Protein AF-A0A2E0S0I4-F1 (afdb_monomer_lite)

Radius of gyration: 16.22 Å; chains: 1; bounding box: 37×39×51 Å

Sequence (120 aa):
MDELTIDSIIHNSGPISKLNKNYRGCALVSSVQEQNAERELLFDLGWSWIDFKKYISTVKSSKENDSHLVNAFYLEPKMNSKHNFQFKIQYEKSIPTMNCMKEGNKGLNKKYRVIKNTQL

Secondary structure (DSSP, 8-state):
-----HHHHHTT-S-GGGGTTT----TTSSSHHHHHHHHHHHHHHGGGGGGSEEEEEEEEEETTTTEEEEEEEEEETTTTEEEEEEEEEEEEEEEEEE-SSSSSEEEEEEEEEEEEEP--

pLDDT: mean 87.58, std 9.06, range [45.84, 96.06]

Structure (mmCIF, N/CA/C/O backbone):
data_AF-A0A2E0S0I4-F1
#
_entry.id   AF-A0A2E0S0I4-F1
#
loop_
_atom_site.group_PDB
_atom_site.id
_atom_site.type_symbol
_atom_site.label_atom_id
_atom_site.label_alt_id
_atom_site.label_comp_id
_atom_site.label_asym_id
_atom_site.label_entity_id
_atom_site.label_seq_id
_atom_site.pdbx_PDB_ins_code
_atom_site.Cartn_x
_atom_site.Cartn_y
_atom_site.Cartn_z
_atom_site.occupancy
_atom_site.B_iso_or_equiv
_atom_site.auth_seq_id
_atom_site.auth_comp_id
_atom_site.auth_asym_id
_atom_site.auth_atom_id
_atom_site.pdbx_PDB_model_num
ATOM 1 N N . MET A 1 1 ? 8.719 -26.930 1.211 1.00 45.84 1 MET A N 1
ATOM 2 C CA . MET A 1 1 ? 7.962 -25.666 1.093 1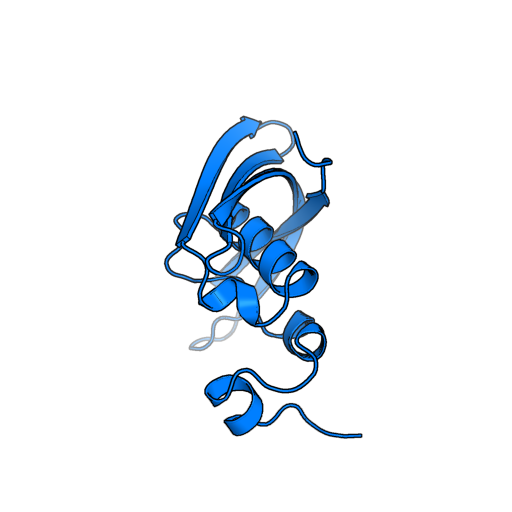.00 45.84 1 MET A CA 1
ATOM 3 C C . MET A 1 1 ? 9.000 -24.578 1.281 1.00 45.84 1 MET A C 1
ATOM 5 O O . MET A 1 1 ? 9.441 -24.399 2.403 1.00 45.84 1 MET A O 1
ATOM 9 N N . ASP A 1 2 ? 9.496 -23.985 0.193 1.00 55.28 2 ASP A N 1
ATOM 10 C CA . ASP A 1 2 ? 10.672 -23.106 0.266 1.00 55.28 2 ASP A CA 1
ATOM 11 C C . ASP A 1 2 ? 10.328 -21.821 1.016 1.00 55.28 2 ASP A C 1
ATOM 13 O O . ASP A 1 2 ? 9.468 -21.048 0.582 1.00 55.28 2 ASP A O 1
ATOM 17 N N . GLU A 1 3 ? 10.962 -21.607 2.162 1.00 65.69 3 GLU A N 1
ATOM 18 C CA . GLU A 1 3 ? 10.851 -20.367 2.922 1.00 65.69 3 GLU A CA 1
ATOM 19 C C . GLU A 1 3 ? 11.465 -19.209 2.131 1.00 65.69 3 GLU A C 1
ATOM 21 O O . GLU A 1 3 ? 12.430 -19.377 1.386 1.00 65.69 3 GLU A O 1
ATOM 26 N N . LEU A 1 4 ? 10.876 -18.018 2.255 1.00 70.62 4 LEU A N 1
ATOM 27 C CA . LEU A 1 4 ? 11.497 -16.813 1.719 1.00 70.62 4 LEU A CA 1
ATOM 28 C C . LEU A 1 4 ? 12.627 -16.439 2.681 1.00 70.62 4 LEU A C 1
ATOM 30 O O . LEU A 1 4 ? 12.370 -16.063 3.823 1.00 70.62 4 LEU A O 1
ATOM 34 N N . THR A 1 5 ? 13.867 -16.626 2.240 1.00 81.00 5 THR A N 1
ATOM 35 C CA . THR A 1 5 ? 15.057 -16.376 3.057 1.00 81.00 5 THR A CA 1
ATOM 36 C C . THR A 1 5 ? 15.391 -14.887 3.086 1.00 81.00 5 THR A C 1
ATOM 38 O O . THR A 1 5 ? 14.950 -14.121 2.228 1.00 81.00 5 THR A O 1
ATOM 41 N N . ILE A 1 6 ? 16.212 -14.465 4.050 1.00 83.38 6 ILE A N 1
ATOM 42 C CA . ILE A 1 6 ? 16.767 -13.102 4.065 1.00 83.38 6 ILE A CA 1
ATOM 43 C C . ILE A 1 6 ? 17.504 -12.820 2.747 1.00 83.38 6 ILE A C 1
ATOM 45 O O . ILE A 1 6 ? 17.279 -11.773 2.144 1.00 83.38 6 ILE A O 1
ATOM 49 N N . ASP A 1 7 ? 18.277 -13.787 2.248 1.00 85.75 7 ASP A N 1
ATOM 50 C CA . ASP A 1 7 ? 18.960 -13.695 0.952 1.00 85.75 7 ASP A CA 1
ATOM 51 C C . ASP A 1 7 ? 17.985 -13.433 -0.196 1.00 85.75 7 ASP A C 1
ATOM 53 O O . ASP A 1 7 ? 18.267 -12.623 -1.077 1.00 85.75 7 ASP A O 1
ATOM 57 N N . SER A 1 8 ? 16.801 -14.053 -0.165 1.00 85.00 8 SER A N 1
ATOM 58 C CA . SER A 1 8 ? 15.778 -13.823 -1.186 1.00 85.00 8 SER A CA 1
ATOM 59 C C . SER A 1 8 ? 15.319 -12.362 -1.207 1.00 85.00 8 SER A C 1
ATOM 61 O O . SER A 1 8 ? 15.102 -11.808 -2.281 1.00 85.00 8 SER A O 1
ATOM 63 N N . ILE A 1 9 ? 15.219 -11.719 -0.038 1.00 85.81 9 ILE A N 1
ATOM 64 C CA . ILE A 1 9 ? 14.861 -10.299 0.086 1.00 85.81 9 ILE A CA 1
ATOM 65 C C . ILE A 1 9 ? 16.017 -9.408 -0.374 1.00 85.81 9 ILE A C 1
ATOM 67 O O . ILE A 1 9 ? 15.791 -8.484 -1.147 1.00 85.81 9 ILE A O 1
ATOM 71 N N . ILE A 1 10 ? 17.247 -9.687 0.070 1.00 86.88 10 ILE A N 1
ATOM 72 C CA . ILE A 1 10 ? 18.439 -8.897 -0.289 1.00 86.88 10 ILE A CA 1
ATOM 73 C C . ILE A 1 10 ? 18.673 -8.921 -1.804 1.00 86.88 10 ILE A C 1
ATOM 75 O O . ILE A 1 10 ? 19.022 -7.903 -2.398 1.00 86.88 10 ILE A O 1
ATOM 79 N N . HIS A 1 11 ? 18.455 -10.076 -2.432 1.00 88.81 11 HIS A N 1
ATOM 80 C CA . HIS A 1 11 ? 18.663 -10.278 -3.862 1.00 88.81 11 HIS A CA 1
ATOM 81 C C . HIS A 1 11 ? 17.396 -10.111 -4.705 1.00 88.81 11 HIS A C 1
ATOM 83 O O . HIS A 1 11 ? 17.424 -10.449 -5.888 1.00 88.81 11 HIS A O 1
ATOM 89 N N . ASN A 1 12 ? 16.298 -9.597 -4.133 1.00 90.25 12 ASN A N 1
ATOM 90 C CA . ASN A 1 12 ? 15.045 -9.349 -4.852 1.00 90.25 12 ASN A CA 1
ATOM 91 C C . ASN A 1 12 ? 14.579 -10.569 -5.679 1.00 90.25 12 ASN A C 1
ATOM 93 O O . ASN A 1 12 ? 14.249 -10.464 -6.862 1.00 90.25 12 ASN A O 1
ATOM 97 N N . SER A 1 13 ? 14.614 -11.754 -5.068 1.00 88.44 13 SER A N 1
ATOM 98 C CA . SER A 1 13 ? 14.381 -13.037 -5.733 1.00 88.44 13 SER A CA 1
ATOM 99 C C . SER A 1 13 ? 13.256 -13.839 -5.076 1.00 88.44 13 SER A C 1
ATOM 101 O O . SER A 1 13 ? 12.857 -13.614 -3.931 1.00 88.44 13 SER A O 1
ATOM 103 N N . GLY A 1 14 ? 12.688 -14.771 -5.843 1.00 86.19 14 GLY A N 1
ATOM 104 C CA . GLY A 1 14 ? 11.531 -15.556 -5.421 1.00 86.19 14 GLY A CA 1
ATOM 105 C C . GLY A 1 14 ? 10.204 -14.777 -5.450 1.00 86.19 14 GLY A C 1
ATOM 106 O O . GLY A 1 14 ? 10.149 -13.611 -5.843 1.00 86.19 14 GLY A O 1
ATOM 107 N N . PRO A 1 15 ? 9.090 -15.428 -5.080 1.00 87.69 15 PRO A N 1
ATOM 108 C CA . PRO A 1 15 ? 7.757 -14.848 -5.211 1.00 87.69 15 PRO A CA 1
ATOM 109 C C . PRO A 1 15 ? 7.454 -13.836 -4.098 1.00 87.69 15 PRO A C 1
ATOM 111 O O . PRO A 1 15 ? 7.370 -14.193 -2.920 1.00 87.69 15 PRO A O 1
ATOM 114 N N . ILE A 1 16 ? 7.191 -12.586 -4.488 1.00 89.25 16 ILE A N 1
ATOM 115 C CA . ILE A 1 16 ? 6.921 -11.482 -3.556 1.00 89.25 16 ILE A CA 1
ATOM 116 C C . ILE A 1 16 ? 5.660 -11.690 -2.705 1.00 89.25 16 ILE A C 1
ATOM 118 O O . ILE A 1 16 ? 5.566 -11.192 -1.586 1.00 89.25 16 ILE A O 1
ATOM 122 N N . SER A 1 17 ? 4.704 -12.483 -3.200 1.00 87.19 17 SER A N 1
ATOM 123 C CA . SER A 1 17 ? 3.438 -12.799 -2.525 1.00 87.19 17 SER A CA 1
ATOM 124 C C . SER A 1 17 ? 3.628 -13.436 -1.146 1.00 87.19 17 SER A C 1
ATOM 126 O O . SER A 1 17 ? 2.775 -13.287 -0.268 1.00 87.19 17 SER A O 1
ATOM 128 N N . LYS A 1 18 ? 4.775 -14.083 -0.904 1.00 86.06 18 LYS A N 1
ATOM 129 C CA . LYS A 1 18 ? 5.132 -14.634 0.409 1.00 86.06 18 LYS A CA 1
ATOM 130 C C . LYS A 1 18 ? 5.348 -13.546 1.475 1.00 86.06 18 LYS A C 1
ATOM 132 O O . LYS A 1 18 ? 5.203 -13.835 2.660 1.00 86.06 18 LYS A O 1
ATOM 137 N N . LEU A 1 19 ? 5.621 -12.296 1.088 1.00 86.94 19 LEU A N 1
ATOM 138 C CA . LEU A 1 19 ? 5.765 -11.170 2.019 1.00 86.94 19 LEU A CA 1
ATOM 139 C C . LEU A 1 19 ? 4.426 -10.559 2.463 1.00 86.94 19 LEU A C 1
ATOM 141 O O . LEU A 1 19 ? 4.421 -9.779 3.412 1.00 86.94 19 LEU A O 1
ATOM 145 N N . ASN A 1 20 ? 3.290 -10.920 1.851 1.00 83.38 20 ASN A N 1
ATOM 146 C CA . ASN A 1 20 ? 1.981 -10.290 2.101 1.00 83.38 20 ASN A CA 1
ATOM 147 C C . ASN A 1 20 ? 1.576 -1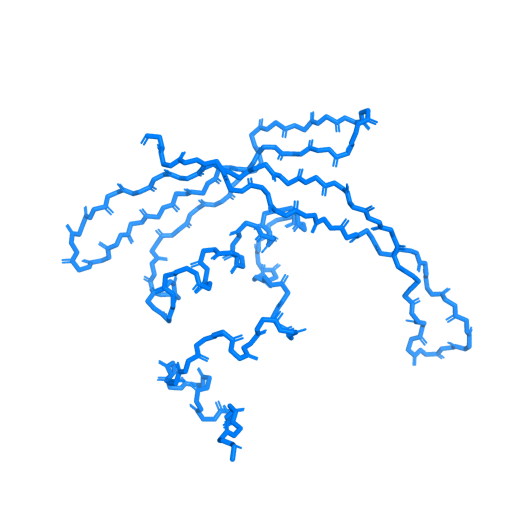0.256 3.588 1.00 83.38 20 ASN A C 1
ATOM 149 O O . ASN A 1 20 ? 1.018 -9.277 4.083 1.00 83.38 20 ASN A O 1
ATOM 153 N N . LYS A 1 21 ? 1.938 -11.290 4.355 1.00 80.56 21 LYS A N 1
ATOM 154 C CA . LYS A 1 21 ? 1.627 -11.342 5.792 1.00 80.56 21 LYS A CA 1
ATOM 155 C C . LYS A 1 21 ? 2.468 -10.379 6.643 1.00 80.56 21 LYS A C 1
ATOM 157 O O . LYS A 1 21 ? 1.997 -9.938 7.694 1.00 80.56 21 LYS A O 1
ATOM 162 N N . ASN A 1 22 ? 3.680 -10.047 6.196 1.00 83.25 22 ASN A N 1
ATOM 163 C CA . ASN A 1 22 ? 4.700 -9.379 7.008 1.00 83.25 22 ASN A CA 1
ATOM 164 C C . ASN A 1 22 ? 4.990 -7.945 6.555 1.00 83.25 22 ASN A C 1
ATOM 166 O O . ASN A 1 22 ? 5.249 -7.082 7.391 1.00 83.25 22 ASN A O 1
ATOM 170 N N . TYR A 1 23 ? 4.908 -7.666 5.255 1.00 86.56 23 TYR A N 1
ATOM 171 C CA . TYR A 1 23 ? 5.178 -6.341 4.721 1.00 86.56 23 TYR A CA 1
ATOM 172 C C . TYR A 1 23 ? 4.015 -5.381 5.006 1.00 86.56 23 TYR A C 1
ATOM 174 O O . TYR A 1 23 ? 2.841 -5.680 4.766 1.00 86.56 23 TYR A O 1
ATOM 182 N N . ARG A 1 24 ? 4.346 -4.213 5.562 1.00 84.94 24 ARG A N 1
ATOM 183 C CA . ARG A 1 24 ? 3.377 -3.201 6.015 1.00 84.94 24 ARG A CA 1
ATOM 184 C C . ARG A 1 24 ? 3.352 -1.944 5.144 1.00 84.94 24 ARG A C 1
ATOM 186 O O . ARG A 1 24 ? 2.625 -1.019 5.481 1.00 84.94 24 ARG A O 1
ATOM 193 N N . GLY A 1 25 ? 4.091 -1.945 4.038 1.00 86.12 25 GLY A N 1
ATOM 194 C CA . GLY A 1 25 ? 4.346 -0.757 3.233 1.00 86.12 25 GLY A CA 1
ATOM 195 C C . GLY A 1 25 ? 5.628 -0.044 3.656 1.00 86.12 25 GLY A C 1
ATOM 196 O O . GLY A 1 25 ? 6.159 -0.257 4.752 1.00 86.12 25 GLY A O 1
ATOM 197 N N . CYS A 1 26 ? 6.148 0.790 2.764 1.00 84.62 26 CYS A N 1
ATOM 198 C CA . CYS A 1 26 ? 7.370 1.546 3.006 1.00 84.62 26 CYS A CA 1
ATOM 199 C C . CYS A 1 26 ? 7.165 2.650 4.059 1.00 84.62 26 CYS A C 1
ATOM 201 O O . CYS A 1 26 ? 6.378 3.576 3.867 1.00 84.62 26 CYS A O 1
ATOM 203 N N . ALA A 1 27 ? 7.928 2.601 5.155 1.00 80.56 27 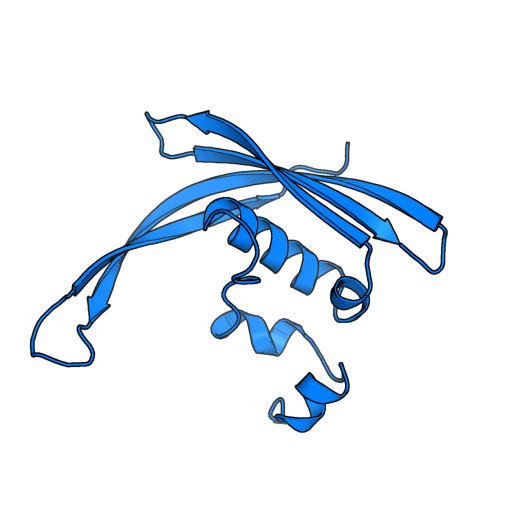ALA A N 1
ATOM 204 C CA . ALA A 1 27 ? 7.819 3.559 6.261 1.00 80.56 27 ALA A CA 1
ATOM 205 C C . ALA A 1 27 ? 8.140 5.017 5.871 1.00 80.56 27 ALA A C 1
ATOM 207 O O . ALA A 1 27 ? 7.762 5.934 6.592 1.00 80.56 27 ALA A O 1
ATOM 208 N N . LEU A 1 28 ? 8.821 5.233 4.740 1.00 82.31 28 LEU A N 1
ATOM 209 C CA . LEU A 1 28 ? 9.128 6.568 4.214 1.00 82.31 28 LEU A CA 1
ATOM 210 C C . LEU A 1 28 ? 7.920 7.246 3.550 1.00 82.31 28 LEU A C 1
ATOM 212 O O . LEU A 1 28 ? 7.975 8.433 3.240 1.00 82.31 28 LEU A O 1
ATOM 216 N N . VAL A 1 29 ? 6.836 6.506 3.318 1.00 87.38 29 VAL A N 1
ATOM 217 C CA . VAL A 1 29 ? 5.590 7.051 2.782 1.00 87.38 29 VAL A CA 1
ATOM 218 C C . VAL A 1 29 ? 4.801 7.721 3.910 1.00 87.38 29 VAL A C 1
ATOM 220 O O . VAL A 1 29 ? 4.720 7.197 5.023 1.00 87.38 29 VAL A O 1
ATOM 223 N N . SER A 1 30 ? 4.224 8.889 3.619 1.00 86.25 30 SER A N 1
ATOM 224 C CA . SER A 1 30 ? 3.772 9.864 4.617 1.00 86.25 30 SER A CA 1
ATOM 225 C C . SER A 1 30 ? 2.569 9.432 5.458 1.00 86.25 30 SER A C 1
ATOM 227 O O . SER A 1 30 ? 2.356 9.987 6.536 1.00 86.25 30 SER A O 1
ATOM 229 N N . SER A 1 31 ? 1.777 8.455 5.009 1.00 92.06 31 SER A N 1
ATOM 230 C CA . SER A 1 31 ? 0.594 7.988 5.740 1.00 92.06 31 SER A CA 1
ATOM 231 C C . SER A 1 31 ? 0.358 6.484 5.620 1.00 92.06 31 SER A C 1
ATOM 233 O O . SER A 1 31 ? 0.785 5.835 4.666 1.00 92.06 31 SER A O 1
ATOM 235 N N . VAL A 1 32 ? -0.397 5.922 6.571 1.00 91.69 32 VAL A N 1
ATOM 236 C CA . VAL A 1 32 ? -0.801 4.504 6.552 1.00 91.69 32 VAL A CA 1
ATOM 237 C C . VAL A 1 32 ? -1.613 4.184 5.294 1.00 91.69 32 VAL A C 1
ATOM 239 O O . VAL A 1 32 ? -1.492 3.099 4.733 1.00 91.69 32 VAL A O 1
ATOM 242 N N . GLN A 1 33 ? -2.437 5.111 4.820 1.00 94.00 33 GLN A N 1
ATOM 243 C CA . GLN A 1 33 ? -3.256 4.938 3.625 1.00 94.00 33 GLN A CA 1
ATOM 244 C C . GLN A 1 33 ? -2.391 4.798 2.372 1.00 94.00 33 GLN A C 1
ATOM 246 O O . GLN A 1 33 ? -2.591 3.883 1.576 1.00 94.00 33 GLN A O 1
ATOM 251 N N . GLU A 1 34 ? -1.393 5.665 2.232 1.00 95.38 34 GLU A N 1
ATOM 252 C CA . GLU A 1 34 ? -0.443 5.616 1.125 1.00 95.38 34 GLU A CA 1
ATOM 253 C C . GLU A 1 34 ? 0.475 4.389 1.218 1.00 95.38 34 GLU A C 1
ATOM 255 O O . GLU A 1 34 ? 0.742 3.765 0.197 1.00 95.38 34 GLU A O 1
ATOM 260 N N . GLN A 1 35 ? 0.873 3.966 2.426 1.00 95.00 35 GLN A N 1
ATOM 261 C CA . GLN A 1 35 ? 1.588 2.700 2.651 1.00 95.00 35 GLN A CA 1
ATOM 262 C C . GLN A 1 35 ? 0.777 1.481 2.188 1.00 95.00 35 GLN A C 1
ATOM 264 O O . GLN A 1 35 ? 1.337 0.539 1.635 1.00 95.00 35 GLN A O 1
ATOM 269 N N . ASN A 1 36 ? -0.547 1.490 2.383 1.00 94.06 36 ASN A N 1
ATOM 270 C CA . ASN A 1 36 ? -1.410 0.418 1.881 1.00 94.06 36 ASN A CA 1
ATOM 271 C C . ASN A 1 36 ? -1.467 0.412 0.346 1.00 94.06 36 ASN A C 1
ATOM 273 O O . ASN A 1 36 ? -1.374 -0.659 -0.241 1.00 94.06 36 ASN A O 1
ATOM 277 N N . ALA A 1 37 ? -1.572 1.577 -0.303 1.00 94.38 37 ALA A N 1
ATOM 278 C CA . ALA A 1 37 ? -1.524 1.665 -1.767 1.00 94.38 37 ALA A CA 1
ATOM 279 C C . ALA A 1 37 ? -0.167 1.201 -2.333 1.00 94.38 37 ALA A C 1
ATOM 281 O O . ALA A 1 37 ? -0.117 0.436 -3.293 1.00 94.38 37 ALA A O 1
ATOM 282 N N . GLU A 1 38 ? 0.930 1.625 -1.703 1.00 94.62 38 GLU A N 1
ATOM 283 C CA . GLU A 1 38 ? 2.299 1.225 -2.044 1.00 94.62 38 GLU A CA 1
ATOM 284 C C . GLU A 1 38 ? 2.488 -0.290 -1.966 1.00 94.62 38 GLU A C 1
ATOM 286 O O . GLU A 1 38 ? 3.033 -0.900 -2.885 1.00 94.62 38 GLU A O 1
ATOM 291 N N . ARG A 1 39 ? 1.972 -0.904 -0.899 1.00 93.69 39 ARG A N 1
ATOM 292 C CA . ARG A 1 39 ? 2.020 -2.349 -0.706 1.00 93.69 39 ARG A CA 1
ATOM 293 C C . ARG A 1 39 ? 1.296 -3.116 -1.811 1.00 93.69 39 ARG A C 1
ATOM 295 O O . ARG A 1 39 ? 1.818 -4.131 -2.262 1.00 93.69 39 ARG A O 1
ATOM 302 N N . GLU A 1 40 ? 0.108 -2.676 -2.225 1.00 93.00 40 GLU A N 1
ATOM 303 C CA . GLU A 1 40 ? -0.602 -3.355 -3.319 1.00 93.00 40 GLU A CA 1
ATOM 304 C C . GLU A 1 40 ? 0.204 -3.277 -4.622 1.00 93.00 40 GLU A C 1
ATOM 306 O O . GLU A 1 40 ? 0.355 -4.286 -5.304 1.00 93.00 40 GLU A O 1
ATOM 311 N N . LEU A 1 41 ? 0.818 -2.125 -4.922 1.00 93.00 41 LEU A N 1
ATOM 312 C CA . LEU A 1 41 ? 1.687 -1.985 -6.096 1.00 93.00 41 LEU A CA 1
ATOM 313 C C . LEU A 1 41 ? 2.932 -2.872 -6.026 1.00 93.00 41 LEU A C 1
ATOM 315 O O . LEU A 1 41 ? 3.301 -3.456 -7.040 1.00 93.00 41 LEU A O 1
ATOM 319 N N . LEU A 1 42 ? 3.550 -3.026 -4.850 1.00 93.25 42 LEU A N 1
ATOM 320 C CA . LEU A 1 42 ? 4.655 -3.970 -4.662 1.00 93.25 42 LEU A CA 1
ATOM 321 C C . LEU A 1 42 ? 4.229 -5.401 -5.027 1.00 93.25 42 LEU A C 1
ATOM 323 O O . LEU A 1 42 ? 4.978 -6.114 -5.691 1.00 93.25 42 LEU A O 1
ATOM 327 N N . PHE A 1 43 ? 3.043 -5.841 -4.601 1.00 92.25 43 PHE A N 1
ATOM 328 C CA . PHE A 1 43 ? 2.582 -7.204 -4.878 1.00 92.25 43 PHE A CA 1
ATOM 329 C C . PHE A 1 43 ? 2.086 -7.409 -6.307 1.00 92.25 43 PHE A C 1
ATOM 331 O O . PHE A 1 43 ? 2.271 -8.501 -6.842 1.00 92.25 43 PHE A O 1
ATOM 338 N N . ASP A 1 44 ? 1.532 -6.373 -6.930 1.00 91.31 44 ASP A N 1
ATOM 339 C CA . ASP A 1 44 ? 1.104 -6.408 -8.328 1.00 91.31 44 ASP A CA 1
ATOM 340 C C . ASP A 1 44 ? 2.291 -6.383 -9.303 1.00 91.31 44 ASP A C 1
ATOM 342 O O . ASP A 1 44 ? 2.289 -7.093 -10.306 1.00 91.31 44 ASP A O 1
ATOM 346 N N . LEU A 1 45 ? 3.305 -5.558 -9.022 1.00 91.25 45 LEU A N 1
ATOM 347 C CA . LEU A 1 45 ? 4.440 -5.313 -9.922 1.00 91.25 45 LEU A CA 1
ATOM 348 C C . LEU A 1 45 ? 5.685 -6.134 -9.567 1.00 91.25 45 LEU A C 1
ATOM 350 O O . LEU A 1 45 ? 6.644 -6.189 -10.339 1.00 91.25 45 LEU A O 1
ATOM 354 N N . GLY A 1 46 ? 5.690 -6.778 -8.402 1.00 92.38 46 GLY A N 1
ATOM 355 C CA . GLY A 1 46 ? 6.815 -7.573 -7.938 1.00 92.38 46 GLY A CA 1
ATOM 356 C C . GLY A 1 46 ? 8.041 -6.735 -7.582 1.00 92.38 46 GLY A C 1
ATOM 357 O O . GLY A 1 46 ? 7.974 -5.535 -7.315 1.00 92.38 46 GLY A O 1
ATOM 358 N N . TRP A 1 47 ? 9.198 -7.393 -7.590 1.00 91.62 47 TRP A N 1
ATOM 359 C CA . TRP A 1 47 ? 10.472 -6.799 -7.185 1.00 91.62 47 TRP A CA 1
ATOM 360 C C . TRP A 1 47 ? 10.883 -5.567 -8.000 1.00 91.62 47 TRP A C 1
ATOM 362 O O . TRP A 1 47 ? 11.542 -4.682 -7.462 1.00 91.62 47 TRP A O 1
ATOM 372 N N . SER A 1 48 ? 10.441 -5.454 -9.259 1.00 90.88 48 SER A N 1
ATOM 373 C CA . SER A 1 48 ? 10.727 -4.285 -10.103 1.00 90.88 48 SER A CA 1
ATOM 374 C C . SER A 1 48 ? 10.198 -2.978 -9.512 1.00 90.88 48 SER A C 1
ATOM 376 O O . SER A 1 48 ? 10.791 -1.928 -9.737 1.00 90.88 48 SER A O 1
ATOM 378 N N . TRP A 1 49 ? 9.146 -3.036 -8.689 1.00 91.50 49 TRP A N 1
ATOM 379 C CA . TRP A 1 49 ? 8.620 -1.871 -7.980 1.00 91.50 49 TRP A CA 1
ATOM 380 C C . TRP A 1 49 ? 9.674 -1.130 -7.147 1.00 91.50 49 TRP A C 1
ATOM 382 O O . TRP A 1 49 ? 9.571 0.087 -6.966 1.00 91.50 49 TRP A O 1
ATOM 392 N N . ILE A 1 50 ? 10.669 -1.838 -6.604 1.00 89.12 50 ILE A N 1
ATOM 393 C CA . ILE A 1 50 ? 11.707 -1.248 -5.748 1.00 89.12 50 ILE A CA 1
ATOM 394 C C . ILE A 1 50 ? 12.529 -0.215 -6.524 1.00 89.12 50 ILE A C 1
ATOM 396 O O . ILE A 1 50 ? 12.801 0.858 -5.986 1.00 89.12 50 ILE A O 1
ATOM 400 N N . ASP A 1 51 ? 12.819 -0.495 -7.793 1.00 88.81 51 ASP A N 1
ATOM 401 C CA . ASP A 1 51 ? 13.682 0.326 -8.647 1.00 88.81 51 ASP A CA 1
ATOM 402 C C . ASP A 1 51 ? 12.932 1.466 -9.356 1.00 88.81 51 ASP A C 1
ATOM 404 O O . ASP A 1 51 ? 13.535 2.321 -10.008 1.00 88.81 51 ASP A O 1
ATOM 408 N N . PHE A 1 52 ? 11.600 1.490 -9.272 1.00 91.88 52 PHE A N 1
ATOM 409 C CA . PHE A 1 52 ? 10.792 2.484 -9.971 1.00 91.88 52 PHE A CA 1
ATOM 410 C C . PHE A 1 52 ? 10.866 3.844 -9.278 1.00 91.88 52 PHE A C 1
ATOM 412 O O . PHE A 1 52 ? 10.722 3.962 -8.057 1.00 91.88 52 PHE A O 1
ATOM 419 N N . LYS A 1 53 ? 10.982 4.915 -10.075 1.00 91.62 53 LYS A N 1
ATOM 420 C CA . LYS A 1 53 ? 10.749 6.271 -9.569 1.00 91.62 53 LYS A CA 1
ATOM 421 C C . LYS A 1 53 ? 9.252 6.441 -9.356 1.00 91.62 53 LYS A C 1
ATOM 423 O O . LYS A 1 53 ? 8.483 6.390 -10.312 1.00 91.62 53 LYS A O 1
ATOM 428 N N . LYS A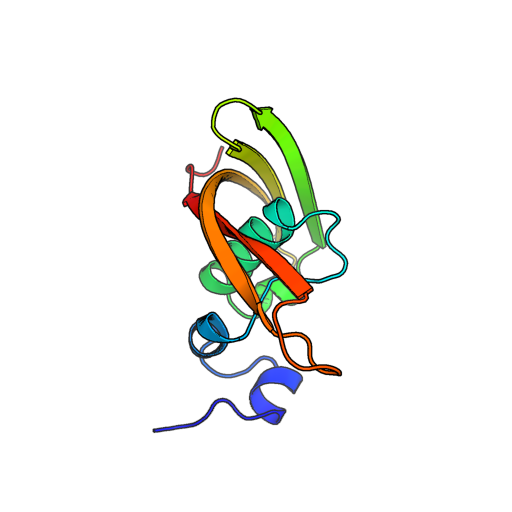 1 54 ? 8.853 6.654 -8.106 1.00 92.69 54 LYS A N 1
ATOM 429 C CA . LYS A 1 54 ? 7.456 6.604 -7.668 1.00 92.69 54 LYS A CA 1
ATOM 430 C C . LYS A 1 54 ? 7.089 7.773 -6.767 1.00 92.69 54 LYS A C 1
ATOM 432 O O . LYS A 1 54 ? 7.931 8.303 -6.045 1.00 92.69 54 LYS A O 1
ATOM 437 N N . TYR A 1 55 ? 5.825 8.164 -6.825 1.00 93.31 55 TYR A N 1
ATOM 438 C CA . TYR A 1 55 ? 5.219 9.178 -5.973 1.00 93.31 55 TYR A CA 1
ATOM 439 C C . TYR A 1 55 ? 3.808 8.734 -5.604 1.00 93.31 55 TYR A C 1
ATOM 441 O O . TYR A 1 55 ? 3.034 8.347 -6.476 1.00 93.31 55 TYR A O 1
ATOM 449 N N . ILE A 1 56 ? 3.479 8.775 -4.317 1.00 94.94 56 ILE A N 1
ATOM 450 C CA . ILE A 1 56 ? 2.175 8.362 -3.803 1.00 94.94 56 ILE A CA 1
ATOM 451 C C . ILE A 1 56 ? 1.660 9.485 -2.920 1.00 94.94 56 ILE A C 1
ATOM 453 O O . ILE A 1 56 ? 2.406 9.999 -2.088 1.00 94.94 56 ILE A O 1
ATOM 457 N N . SER A 1 57 ? 0.405 9.873 -3.114 1.00 95.69 57 SER A N 1
ATOM 458 C CA . SER A 1 57 ? -0.213 10.934 -2.333 1.00 95.69 57 SER A CA 1
ATOM 459 C C . SER A 1 57 ? -1.707 10.727 -2.142 1.00 95.69 57 SER A C 1
ATOM 461 O O . SER A 1 57 ? -2.432 10.250 -3.017 1.00 95.69 57 SER A O 1
ATOM 463 N N . THR A 1 58 ? -2.192 11.127 -0.977 1.00 96.0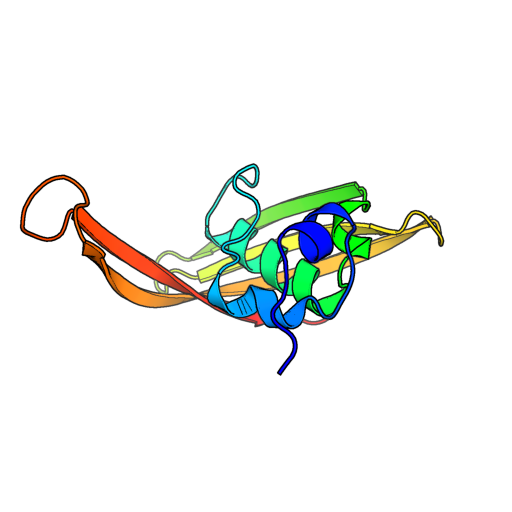6 58 THR A N 1
ATOM 464 C CA . THR A 1 58 ? -3.621 11.197 -0.688 1.00 96.06 58 THR A CA 1
ATOM 465 C C . THR A 1 58 ? -4.228 12.428 -1.359 1.00 96.06 58 THR A C 1
ATOM 467 O O . THR A 1 58 ? -3.878 13.559 -1.036 1.00 96.06 58 THR A O 1
ATOM 470 N N . VAL A 1 59 ? -5.176 12.219 -2.272 1.00 95.38 59 VAL A N 1
ATOM 471 C CA . VAL A 1 59 ? -5.851 13.285 -3.036 1.00 95.38 59 VAL A CA 1
ATOM 472 C C . VAL A 1 59 ? -7.117 13.764 -2.335 1.00 95.38 59 VAL A C 1
ATOM 474 O O . VAL A 1 59 ? -7.452 14.945 -2.367 1.00 95.38 59 VAL A O 1
ATOM 477 N N . LYS A 1 60 ? -7.853 12.846 -1.702 1.00 95.06 60 LYS A N 1
ATOM 478 C CA . LYS A 1 60 ? -9.107 13.162 -1.011 1.00 95.06 60 LYS A CA 1
ATOM 479 C C . LYS A 1 60 ? -9.269 12.290 0.221 1.00 95.06 60 LYS A C 1
ATOM 481 O O . LYS A 1 60 ? -8.917 11.118 0.195 1.00 95.06 60 LYS A O 1
ATOM 486 N N . SER A 1 61 ? -9.851 12.851 1.275 1.00 94.81 61 SER A N 1
ATOM 487 C CA . SER A 1 61 ? -10.218 12.120 2.490 1.00 94.81 61 SER A CA 1
ATOM 488 C C . SER A 1 61 ? -11.664 12.431 2.873 1.00 94.81 61 SER A C 1
ATOM 490 O O . SER A 1 61 ? -12.108 13.570 2.739 1.00 94.81 61 SER A O 1
ATOM 492 N N . SER A 1 62 ? -12.396 11.429 3.350 1.00 93.94 62 SER A N 1
ATOM 493 C CA . SER A 1 62 ? -13.740 11.551 3.916 1.00 93.94 62 SER A CA 1
ATOM 494 C C . SER A 1 62 ? -13.722 11.079 5.363 1.00 93.94 62 SER A C 1
ATOM 496 O O . SER A 1 62 ? -13.325 9.948 5.642 1.00 93.94 62 SER A O 1
ATOM 498 N N . LYS A 1 63 ? -14.165 11.950 6.275 1.00 91.06 63 LYS A N 1
ATOM 499 C CA . LYS A 1 63 ? -14.218 11.655 7.712 1.00 91.06 63 LYS A CA 1
ATOM 500 C C . LYS A 1 63 ? -15.383 10.741 8.087 1.00 91.06 63 LYS A C 1
ATOM 502 O O . LYS A 1 63 ? -15.230 9.956 9.011 1.00 91.06 63 LYS A O 1
ATOM 507 N N . GLU A 1 64 ? -16.508 10.826 7.376 1.00 89.19 64 GLU A N 1
ATOM 508 C CA . GLU A 1 64 ? -17.738 10.084 7.703 1.00 89.19 64 GLU A CA 1
ATOM 509 C C . GLU A 1 64 ? -17.517 8.569 7.694 1.00 89.19 64 GLU A C 1
ATOM 511 O O . GLU A 1 64 ? -17.947 7.874 8.605 1.00 89.19 64 GLU A O 1
ATOM 516 N N . ASN A 1 65 ? -16.783 8.077 6.693 1.00 88.12 65 ASN A N 1
ATOM 517 C CA . ASN A 1 65 ? -16.543 6.648 6.485 1.00 88.12 65 ASN A CA 1
ATOM 518 C C . ASN A 1 65 ? -15.055 6.275 6.552 1.00 88.12 65 ASN A C 1
ATOM 520 O O . ASN A 1 65 ? -14.684 5.200 6.078 1.00 88.12 65 ASN A O 1
ATOM 524 N N . ASP A 1 66 ? -14.216 7.186 7.063 1.00 92.88 66 ASP A N 1
ATOM 525 C CA . ASP A 1 66 ? -12.755 7.051 7.160 1.00 92.88 66 ASP A CA 1
ATOM 526 C C . ASP A 1 66 ? -12.153 6.425 5.886 1.00 92.88 66 ASP A C 1
ATOM 528 O O . ASP A 1 66 ? -11.596 5.321 5.866 1.00 92.88 66 ASP A O 1
ATOM 532 N N . SER A 1 67 ? -12.407 7.107 4.764 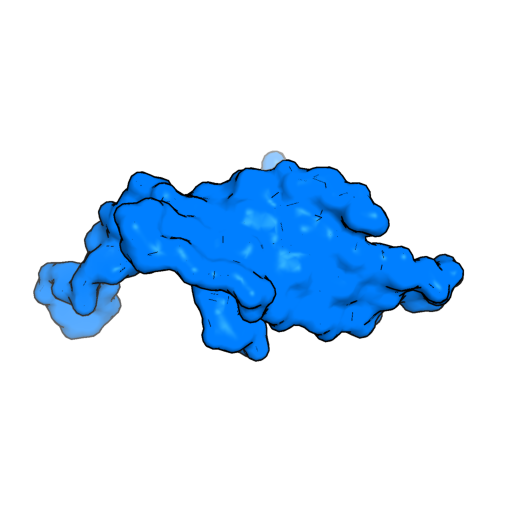1.00 94.56 67 SER A N 1
ATOM 533 C CA . SER A 1 67 ? -12.049 6.649 3.424 1.00 94.56 67 SER A CA 1
ATOM 534 C C . SER A 1 67 ? -11.218 7.689 2.696 1.00 94.56 67 SER A C 1
ATOM 536 O O . SER A 1 67 ? -11.464 8.890 2.797 1.00 94.56 67 SER A O 1
ATOM 538 N N . HIS A 1 68 ? -10.242 7.215 1.934 1.00 96.00 68 HIS A N 1
ATOM 539 C CA . HIS A 1 68 ? -9.230 8.032 1.298 1.00 96.00 68 HIS A CA 1
ATOM 540 C C . HIS A 1 68 ? -9.058 7.611 -0.152 1.00 96.00 68 HIS A C 1
ATOM 542 O O . HIS A 1 68 ? -9.053 6.424 -0.474 1.00 96.00 68 HIS A O 1
ATOM 548 N N . LEU A 1 69 ? -8.909 8.600 -1.019 1.00 95.62 69 LEU A N 1
ATOM 549 C CA . LEU A 1 69 ? -8.531 8.413 -2.404 1.00 95.62 69 LEU A CA 1
ATOM 550 C C . LEU A 1 69 ? -7.042 8.709 -2.515 1.00 95.62 69 LEU A C 1
ATOM 552 O O . LEU A 1 69 ? -6.623 9.845 -2.294 1.00 95.62 69 LEU A O 1
ATOM 556 N N . VAL A 1 70 ? -6.259 7.686 -2.821 1.00 96.06 70 VAL A N 1
ATOM 557 C CA . VAL A 1 70 ? -4.806 7.760 -2.939 1.00 96.06 70 VAL A CA 1
ATOM 558 C C . VAL A 1 70 ? -4.436 7.621 -4.405 1.00 96.06 70 VAL A C 1
ATOM 560 O O . VAL A 1 70 ? -4.902 6.708 -5.079 1.00 96.06 70 VAL A O 1
ATOM 563 N N . ASN A 1 71 ? -3.604 8.527 -4.896 1.00 95.38 71 ASN A N 1
ATOM 564 C CA . ASN A 1 71 ? -3.037 8.465 -6.229 1.00 95.38 71 ASN A CA 1
ATOM 565 C C . ASN A 1 71 ? -1.599 7.960 -6.141 1.00 95.38 71 ASN A C 1
ATOM 567 O O . ASN A 1 71 ? -0.832 8.411 -5.292 1.00 95.38 71 ASN A O 1
ATOM 571 N N . ALA A 1 72 ? -1.232 7.044 -7.024 1.00 94.62 72 ALA A N 1
ATOM 572 C CA . ALA A 1 72 ? 0.107 6.503 -7.120 1.00 94.62 72 ALA A CA 1
ATOM 573 C C . ALA A 1 72 ? 0.596 6.616 -8.559 1.00 94.62 72 ALA A C 1
ATOM 575 O O . ALA A 1 72 ? -0.007 6.087 -9.490 1.00 94.62 72 ALA A O 1
ATOM 576 N N . PHE A 1 73 ? 1.717 7.298 -8.715 1.00 94.31 73 PHE A N 1
ATOM 577 C CA . PHE A 1 73 ? 2.408 7.479 -9.973 1.00 94.31 73 PHE A CA 1
ATOM 578 C C . PHE A 1 73 ? 3.737 6.734 -9.931 1.00 94.31 73 PHE A C 1
ATOM 580 O O . PHE A 1 73 ? 4.454 6.800 -8.929 1.00 94.31 73 PHE A O 1
ATOM 587 N N . TYR A 1 74 ? 4.101 6.083 -11.031 1.00 93.38 74 TYR A N 1
ATOM 588 C CA . TYR A 1 74 ? 5.447 5.554 -11.198 1.00 93.38 74 TYR A CA 1
ATOM 589 C C . TYR A 1 74 ? 5.930 5.621 -12.646 1.00 93.38 74 TYR A C 1
ATOM 591 O O . TYR A 1 74 ? 5.147 5.645 -13.599 1.00 93.38 74 TYR A O 1
ATOM 599 N N . LEU A 1 75 ? 7.254 5.662 -12.780 1.00 93.25 75 LEU A N 1
ATOM 600 C CA . LEU A 1 75 ? 7.987 5.562 -14.033 1.00 93.25 75 LEU A CA 1
ATOM 601 C C . LEU A 1 75 ? 8.679 4.211 -14.093 1.00 93.25 75 LEU A C 1
ATOM 603 O O . LEU A 1 75 ? 9.514 3.914 -13.236 1.00 93.25 75 LEU A O 1
ATOM 607 N N . GLU A 1 76 ? 8.356 3.428 -15.114 1.00 91.06 76 GLU A N 1
ATOM 608 C CA . GLU A 1 76 ? 9.029 2.162 -15.365 1.00 91.06 76 GLU A CA 1
ATOM 609 C C . GLU A 1 76 ? 10.347 2.412 -16.121 1.00 91.06 76 GLU A C 1
ATOM 611 O O . GLU A 1 76 ? 10.315 2.871 -17.266 1.00 91.06 76 GLU A O 1
ATOM 616 N N . PRO A 1 77 ? 11.521 2.108 -15.536 1.00 83.00 77 PRO A N 1
ATOM 617 C CA . PRO A 1 77 ? 12.811 2.478 -16.120 1.00 83.00 77 PRO A CA 1
ATOM 618 C C . PRO A 1 77 ? 13.088 1.829 -17.477 1.00 83.00 77 PRO A C 1
ATOM 620 O O . PRO A 1 77 ? 13.705 2.445 -18.339 1.00 83.00 77 PRO A O 1
ATOM 623 N N . LYS A 1 78 ? 12.628 0.586 -17.675 1.00 82.81 78 LYS A N 1
ATOM 624 C CA . LYS A 1 78 ? 12.919 -0.194 -18.888 1.00 82.81 78 LYS A CA 1
ATOM 625 C C . LYS A 1 78 ? 12.146 0.301 -20.108 1.00 82.81 78 LYS A C 1
ATOM 627 O O . LYS A 1 78 ? 12.667 0.243 -21.215 1.00 82.81 78 LYS A O 1
ATOM 632 N N . MET A 1 79 ? 10.918 0.775 -19.903 1.00 80.38 79 MET A N 1
ATOM 633 C CA . MET A 1 79 ? 10.026 1.215 -20.981 1.00 80.38 79 MET A CA 1
ATOM 634 C C . MET A 1 79 ? 9.867 2.738 -21.048 1.00 80.38 79 MET A C 1
ATOM 636 O O . MET A 1 79 ? 9.256 3.249 -21.983 1.00 80.38 79 MET A O 1
ATOM 640 N N . ASN A 1 80 ? 10.393 3.468 -20.057 1.00 81.38 80 ASN A N 1
ATOM 641 C CA . ASN A 1 80 ? 10.156 4.899 -19.852 1.00 81.38 80 ASN A CA 1
ATOM 642 C C . ASN A 1 80 ? 8.656 5.265 -19.858 1.00 81.38 80 ASN A C 1
ATOM 644 O O . ASN A 1 80 ? 8.262 6.384 -20.198 1.00 81.38 80 ASN A O 1
ATOM 648 N N . SER A 1 81 ? 7.804 4.303 -19.498 1.00 86.69 81 SER A N 1
ATOM 649 C CA . SER A 1 81 ? 6.361 4.467 -19.455 1.00 86.69 81 SER A CA 1
ATOM 650 C C . SER A 1 81 ? 5.940 5.099 -18.134 1.00 86.69 81 SER A C 1
ATOM 652 O O . SER A 1 81 ? 6.505 4.852 -17.064 1.00 86.69 81 SER A O 1
ATOM 654 N N . LYS A 1 82 ? 4.931 5.962 -18.235 1.00 91.69 82 LYS A N 1
ATOM 655 C CA . LYS A 1 82 ? 4.294 6.648 -17.114 1.00 91.69 82 LYS A CA 1
ATOM 656 C C . LYS A 1 82 ? 3.017 5.918 -16.766 1.00 91.69 82 LYS A C 1
ATOM 658 O O . LYS A 1 82 ? 2.170 5.727 -17.634 1.00 91.69 82 LYS A O 1
ATOM 663 N N . HIS A 1 83 ? 2.862 5.584 -15.496 1.00 92.44 83 HIS A N 1
ATOM 664 C CA . HIS A 1 83 ? 1.666 4.926 -15.008 1.00 92.44 83 HIS A CA 1
ATOM 665 C C . HIS A 1 83 ? 1.057 5.718 -13.865 1.00 92.44 83 HIS A C 1
ATOM 667 O O . HIS A 1 83 ? 1.773 6.253 -13.016 1.00 92.44 83 HIS A O 1
ATOM 673 N N . ASN A 1 84 ? -0.271 5.784 -13.857 1.00 92.94 84 ASN A N 1
ATOM 674 C CA . ASN A 1 84 ? -1.032 6.424 -12.804 1.00 92.94 84 ASN A CA 1
ATOM 675 C C . ASN A 1 84 ? -2.178 5.514 -12.358 1.00 92.94 84 ASN A C 1
ATOM 677 O O . ASN A 1 84 ? -2.970 5.047 -13.175 1.00 92.94 84 ASN A O 1
ATOM 681 N N . PHE A 1 85 ? -2.251 5.272 -11.055 1.00 92.25 85 PHE A N 1
ATOM 682 C CA . PHE A 1 85 ? -3.246 4.417 -10.429 1.00 92.25 85 PHE A CA 1
ATOM 683 C C . PHE A 1 85 ? -3.928 5.151 -9.296 1.00 92.25 85 PHE A C 1
ATOM 685 O O . PHE A 1 85 ? -3.300 5.901 -8.546 1.00 92.25 85 PHE A O 1
ATOM 692 N N . GLN A 1 86 ? -5.211 4.862 -9.127 1.00 94.44 86 GLN A N 1
ATOM 693 C CA . GLN A 1 86 ? -5.980 5.395 -8.027 1.00 94.44 86 GLN A CA 1
ATOM 694 C C . GLN A 1 86 ? -6.496 4.264 -7.141 1.00 94.44 86 GLN A C 1
ATOM 696 O O . GLN A 1 86 ? -7.099 3.296 -7.596 1.00 94.44 86 GLN A O 1
ATOM 701 N N . PHE A 1 87 ? -6.282 4.406 -5.843 1.00 95.12 87 PHE A N 1
ATOM 702 C CA . PHE A 1 87 ? -6.714 3.458 -4.833 1.00 95.12 87 PHE A CA 1
ATOM 703 C C . PHE A 1 87 ? -7.735 4.123 -3.931 1.00 95.12 87 PHE A C 1
ATOM 705 O O . PHE A 1 87 ? -7.504 5.213 -3.404 1.00 95.12 87 PHE A O 1
ATOM 712 N N . LYS A 1 88 ? -8.858 3.446 -3.705 1.00 95.25 88 LYS A N 1
ATOM 713 C CA . LYS A 1 88 ? -9.748 3.794 -2.608 1.00 95.25 88 LYS A CA 1
ATOM 714 C C . LYS A 1 88 ? -9.354 2.964 -1.394 1.00 95.25 88 LYS A C 1
ATOM 716 O O . LYS A 1 88 ? -9.514 1.749 -1.369 1.00 95.25 88 LYS A O 1
ATOM 721 N N . ILE A 1 89 ? -8.852 3.638 -0.373 1.00 95.38 89 ILE A N 1
ATOM 722 C CA . ILE A 1 89 ? -8.514 3.053 0.919 1.00 95.38 89 ILE A CA 1
ATOM 723 C C . ILE A 1 89 ? -9.693 3.303 1.854 1.00 95.38 89 ILE A C 1
ATOM 725 O O . ILE A 1 89 ? -10.185 4.427 1.949 1.00 95.38 89 ILE A O 1
ATOM 729 N N . GLN A 1 90 ? -10.196 2.268 2.516 1.00 95.56 90 GLN A N 1
ATOM 730 C CA . GLN A 1 90 ? -11.362 2.387 3.389 1.00 95.56 90 GLN A CA 1
ATOM 731 C C . GLN A 1 90 ? -11.094 1.701 4.715 1.00 95.56 90 GLN A C 1
ATOM 733 O O . GLN A 1 90 ? -10.589 0.580 4.734 1.00 95.56 90 GLN A O 1
ATOM 738 N N . TYR A 1 91 ? -11.436 2.368 5.815 1.00 95.31 91 TYR A N 1
ATOM 739 C CA . TYR A 1 91 ? -11.408 1.752 7.130 1.00 95.31 91 TYR A CA 1
ATOM 740 C C . TYR A 1 91 ? -12.211 0.449 7.134 1.00 95.31 91 TYR A C 1
ATOM 742 O O . TYR A 1 91 ? -13.326 0.378 6.618 1.00 95.31 91 TYR A O 1
ATOM 750 N N . GLU A 1 92 ? -11.619 -0.589 7.710 1.00 94.31 92 GLU A N 1
ATOM 751 C CA . GLU A 1 92 ? -12.240 -1.902 7.841 1.00 94.31 92 GLU A CA 1
ATOM 752 C C . GLU A 1 92 ? -12.541 -2.200 9.308 1.00 94.31 92 GLU A C 1
ATOM 754 O O . GLU A 1 92 ? -13.671 -2.507 9.676 1.00 94.31 92 GLU A O 1
ATOM 759 N N . LYS A 1 93 ? -11.517 -2.115 10.159 1.00 94.12 93 LYS A N 1
ATOM 760 C CA . LYS A 1 93 ? -11.620 -2.419 11.586 1.00 94.12 93 LYS A CA 1
ATOM 761 C C . LYS A 1 93 ? -10.450 -1.831 12.350 1.00 94.12 93 LYS A C 1
ATOM 763 O O . LYS A 1 93 ? -9.441 -1.443 11.770 1.00 94.12 93 LYS A O 1
ATOM 768 N N . SER A 1 94 ? -10.549 -1.843 13.667 1.00 93.12 94 SER A N 1
ATOM 769 C CA . SER A 1 94 ? -9.440 -1.517 14.555 1.00 93.12 94 SER A CA 1
ATOM 770 C C . SER A 1 94 ? -9.023 -2.761 15.320 1.00 93.12 94 SER A C 1
ATOM 772 O O . SER A 1 94 ? -9.880 -3.505 15.791 1.00 93.12 94 SER A O 1
ATOM 774 N N . ILE A 1 95 ? -7.717 -3.000 15.433 1.00 90.06 95 ILE A N 1
ATOM 775 C CA . ILE A 1 95 ? -7.184 -4.122 16.210 1.00 90.06 95 ILE A CA 1
ATOM 776 C C . ILE A 1 95 ? -6.406 -3.619 17.430 1.00 90.06 95 ILE A C 1
ATOM 778 O O . ILE A 1 95 ? -5.668 -2.633 17.312 1.00 90.06 95 ILE A O 1
ATOM 782 N N . PRO A 1 96 ? -6.532 -4.277 18.595 1.00 88.44 96 PRO A N 1
ATOM 783 C CA . PRO A 1 96 ? -5.702 -3.970 19.748 1.00 88.44 96 PRO A CA 1
ATOM 784 C C . PRO A 1 96 ? -4.227 -4.145 19.417 1.00 88.44 96 PRO A C 1
ATOM 786 O O . PRO A 1 96 ? -3.821 -5.092 18.744 1.00 88.44 96 PRO A O 1
ATOM 789 N N . THR A 1 97 ? -3.424 -3.201 19.882 1.00 85.88 97 THR A N 1
ATOM 790 C CA . THR A 1 97 ? -1.972 -3.253 19.761 1.00 85.88 97 THR A CA 1
ATOM 791 C C . THR A 1 97 ? -1.409 -3.540 21.127 1.00 85.88 97 THR A C 1
ATOM 793 O O . THR A 1 97 ? -1.553 -2.721 22.033 1.00 85.88 97 THR A O 1
ATOM 796 N N . MET A 1 98 ? -0.773 -4.696 21.263 1.00 83.00 98 MET A N 1
ATOM 797 C CA . MET A 1 98 ? -0.097 -5.089 22.492 1.00 83.00 98 MET A CA 1
ATOM 798 C C . MET A 1 98 ? 1.014 -4.090 22.812 1.00 83.00 98 MET A C 1
ATOM 800 O O . MET A 1 98 ? 1.716 -3.607 21.918 1.00 83.00 98 MET A O 1
ATOM 804 N N . ASN A 1 99 ? 1.163 -3.756 24.087 1.00 82.19 99 ASN A N 1
ATOM 805 C CA . ASN A 1 99 ? 2.323 -3.015 24.541 1.00 82.19 99 ASN A CA 1
ATOM 806 C C . ASN A 1 99 ? 3.507 -3.987 24.675 1.00 82.19 99 ASN A C 1
ATOM 808 O O . ASN A 1 99 ? 3.401 -5.008 25.342 1.00 82.19 99 ASN A O 1
ATOM 812 N N . CYS A 1 100 ? 4.635 -3.686 24.026 1.00 77.81 100 CYS A N 1
ATOM 813 C CA . CYS A 1 100 ? 5.812 -4.558 24.072 1.00 77.81 100 CYS A CA 1
ATOM 814 C C . CYS A 1 100 ? 6.554 -4.502 25.418 1.00 77.81 100 CYS A C 1
ATOM 816 O O . CYS A 1 100 ? 7.356 -5.383 25.696 1.00 77.81 100 CYS A O 1
ATOM 818 N N . MET A 1 101 ? 6.326 -3.458 26.226 1.00 83.62 101 MET A N 1
ATOM 819 C CA . MET A 1 101 ? 7.120 -3.164 27.430 1.00 83.62 101 MET A CA 1
ATOM 820 C C . MET A 1 101 ? 6.325 -3.272 28.738 1.00 83.62 101 MET A C 1
ATOM 822 O O . MET A 1 101 ? 6.907 -3.131 29.810 1.00 83.62 101 MET A O 1
ATOM 826 N N . LYS A 1 102 ? 4.998 -3.435 28.673 1.00 84.12 102 LYS A N 1
ATOM 827 C CA . LYS A 1 102 ? 4.103 -3.519 29.840 1.00 84.12 102 LYS A CA 1
ATOM 828 C C . LYS A 1 102 ? 2.913 -4.411 29.512 1.00 84.12 102 LYS A C 1
ATOM 830 O O . LYS A 1 102 ? 2.529 -4.495 28.349 1.00 84.12 102 LYS A O 1
ATOM 835 N N . GLU A 1 103 ? 2.297 -5.008 30.526 1.00 78.31 103 GLU A N 1
ATOM 836 C CA . GLU A 1 103 ? 1.013 -5.686 30.344 1.00 78.31 103 GLU A CA 1
ATOM 837 C C . GLU A 1 103 ? -0.073 -4.703 29.872 1.00 78.31 103 GLU A C 1
ATOM 839 O O . GLU A 1 103 ? -0.107 -3.535 30.271 1.00 78.31 103 GLU A O 1
ATOM 844 N N . GLY A 1 104 ? -0.957 -5.185 28.996 1.00 79.25 104 GLY A N 1
ATOM 845 C CA . GLY A 1 104 ? -2.063 -4.417 28.425 1.00 79.25 104 GLY A CA 1
ATOM 846 C C . GLY A 1 104 ? -1.838 -3.918 26.991 1.00 79.25 104 GLY A C 1
ATOM 847 O O . GLY A 1 104 ? -0.822 -4.173 26.341 1.00 79.25 104 GLY A O 1
ATOM 848 N N . ASN A 1 105 ? -2.837 -3.201 26.469 1.00 79.25 105 ASN A N 1
ATOM 849 C CA . ASN A 1 105 ? -2.830 -2.672 25.105 1.00 79.25 105 ASN A CA 1
ATOM 850 C C . ASN A 1 105 ? -2.304 -1.228 25.069 1.00 79.25 105 ASN A C 1
ATOM 852 O O . ASN A 1 105 ? -2.715 -0.387 25.863 1.00 79.25 105 ASN A O 1
ATOM 856 N N . LYS A 1 106 ? -1.446 -0.917 24.091 1.00 82.38 106 LYS A N 1
ATOM 857 C CA . LYS A 1 106 ? -0.962 0.441 23.777 1.00 82.38 106 LYS A CA 1
ATOM 858 C C . LYS A 1 106 ? -2.021 1.300 23.068 1.00 82.38 106 LYS A C 1
ATOM 860 O O . LYS A 1 106 ? -1.869 2.512 22.968 1.00 82.38 106 LYS A O 1
ATOM 865 N N . GLY A 1 107 ? -3.079 0.675 22.555 1.00 86.50 107 GLY A N 1
ATOM 866 C CA . GLY A 1 107 ? -4.185 1.342 21.877 1.00 86.50 107 GLY A CA 1
ATOM 867 C C . GLY A 1 107 ? -4.765 0.495 20.752 1.00 86.50 107 GLY A C 1
ATOM 868 O O . GLY A 1 107 ? -4.464 -0.694 20.622 1.00 86.50 107 GLY A O 1
ATOM 869 N N . LEU A 1 108 ? -5.594 1.127 19.927 1.00 87.81 108 LEU A N 1
ATOM 870 C CA . LEU A 1 108 ? -6.191 0.522 18.744 1.00 87.81 108 LEU A CA 1
ATOM 871 C C . LEU A 1 108 ? -5.454 0.991 17.487 1.00 87.81 108 LEU A C 1
ATOM 873 O O . LEU A 1 108 ? -5.310 2.187 17.253 1.00 87.81 108 LEU A O 1
ATOM 877 N N . ASN A 1 109 ? -5.018 0.043 16.661 1.00 87.88 109 ASN A N 1
ATOM 878 C CA . ASN A 1 109 ? -4.462 0.317 15.343 1.00 87.88 109 ASN A CA 1
ATOM 879 C C . ASN A 1 109 ? -5.540 0.111 14.282 1.00 87.88 109 ASN A C 1
ATOM 881 O O . ASN A 1 109 ? -6.071 -0.994 14.132 1.00 87.88 109 ASN A O 1
ATOM 885 N N . LYS A 1 110 ? -5.828 1.163 13.514 1.00 91.00 110 LYS A N 1
ATOM 886 C CA . LYS A 1 110 ? -6.752 1.089 12.382 1.00 91.00 110 LYS A CA 1
ATOM 887 C C . LYS A 1 110 ? -6.197 0.177 11.288 1.00 91.00 110 LYS A C 1
ATOM 889 O O . LYS A 1 110 ? -5.000 0.181 10.992 1.00 91.00 110 LYS A O 1
ATOM 894 N N . LYS A 1 111 ? -7.082 -0.605 10.682 1.00 91.12 111 LYS A N 1
ATOM 895 C CA . LYS A 1 111 ? -6.839 -1.435 9.506 1.00 91.12 111 LYS A CA 1
ATOM 896 C C . LYS A 1 111 ? -7.740 -0.965 8.385 1.00 91.12 111 LYS A C 1
ATOM 898 O O . LYS A 1 111 ? -8.898 -0.616 8.611 1.00 91.12 111 LYS A O 1
ATOM 903 N N . TYR A 1 112 ? -7.170 -0.959 7.193 1.00 93.38 112 TYR A N 1
ATOM 904 C CA . TYR A 1 112 ? -7.819 -0.472 5.996 1.00 93.38 112 TYR A CA 1
ATOM 905 C C . TYR A 1 112 ? -7.852 -1.582 4.957 1.00 93.38 112 TYR A C 1
ATOM 907 O O . TYR A 1 112 ? -6.899 -2.351 4.824 1.00 93.38 112 TYR A O 1
ATOM 915 N N . ARG A 1 113 ? -8.945 -1.623 4.206 1.00 93.06 113 ARG A N 1
ATOM 916 C CA . ARG A 1 113 ? -9.081 -2.404 2.985 1.00 93.06 113 ARG A CA 1
ATOM 917 C C . ARG A 1 113 ? -8.703 -1.530 1.797 1.00 93.06 113 ARG A C 1
ATOM 919 O O . ARG A 1 113 ? -9.115 -0.368 1.726 1.00 93.06 113 ARG A O 1
ATOM 926 N N . VAL A 1 114 ? -7.974 -2.108 0.849 1.00 92.56 114 VAL A N 1
ATOM 927 C CA . VAL A 1 114 ? -7.672 -1.465 -0.431 1.00 92.56 114 VAL A CA 1
ATOM 928 C C . VAL A 1 114 ? -8.690 -1.910 -1.470 1.00 92.56 114 VAL A C 1
ATOM 930 O O . VAL A 1 114 ? -8.905 -3.100 -1.678 1.00 92.56 114 VAL A O 1
ATOM 933 N N . ILE A 1 115 ? -9.345 -0.943 -2.101 1.00 90.88 115 ILE A N 1
ATOM 934 C CA . ILE A 1 115 ? -10.236 -1.136 -3.239 1.00 90.88 115 ILE A CA 1
ATOM 935 C C . ILE A 1 115 ? -9.516 -0.500 -4.426 1.00 90.88 115 ILE A C 1
ATOM 937 O O . ILE A 1 115 ? -9.410 0.726 -4.521 1.00 90.88 115 ILE A O 1
ATOM 941 N N . LYS A 1 116 ? -8.939 -1.341 -5.284 1.00 77.00 116 LYS A N 1
ATOM 942 C CA . LYS A 1 116 ? -8.211 -0.894 -6.471 1.00 77.00 116 LYS A CA 1
ATOM 943 C C . LYS A 1 116 ? -9.210 -0.328 -7.477 1.00 77.00 116 LYS A C 1
ATOM 945 O O . LYS A 1 116 ? -10.096 -1.054 -7.922 1.00 77.00 116 LYS A O 1
ATOM 950 N N . ASN A 1 117 ? -9.061 0.948 -7.825 1.00 67.62 117 ASN A N 1
ATOM 951 C CA . ASN A 1 117 ? -9.757 1.522 -8.967 1.00 67.62 117 ASN A CA 1
ATOM 952 C C . ASN A 1 117 ? -8.806 1.476 -10.168 1.00 67.62 117 ASN A C 1
ATOM 954 O O . ASN A 1 117 ? -7.589 1.614 -10.029 1.00 67.62 117 ASN A O 1
ATOM 958 N N . THR A 1 118 ? -9.359 1.175 -11.336 1.00 61.06 118 THR A N 1
ATOM 959 C CA . THR A 1 118 ? -8.594 0.895 -12.552 1.00 61.06 118 THR A CA 1
ATOM 960 C C . THR A 1 118 ? -7.760 2.101 -12.995 1.00 61.06 118 THR A C 1
ATOM 962 O O . THR A 1 118 ? -8.071 3.242 -12.655 1.00 61.06 118 THR A O 1
ATOM 965 N N . GLN A 1 119 ? -6.687 1.808 -13.736 1.00 60.00 119 GLN A N 1
ATOM 966 C CA . GLN A 1 119 ? -5.771 2.760 -14.368 1.00 60.00 119 GLN A CA 1
ATOM 967 C C . GLN A 1 119 ? -6.542 3.901 -15.055 1.00 60.00 119 GLN A C 1
ATOM 969 O O . GLN A 1 119 ? -7.523 3.635 -15.753 1.00 60.00 119 GLN A O 1
ATOM 974 N N . LEU A 1 120 ? -6.116 5.143 -14.805 1.00 52.94 120 LEU A N 1
ATOM 975 C CA . LEU A 1 120 ? -6.678 6.347 -15.430 1.00 52.94 120 LEU A CA 1
ATOM 976 C C . LEU A 1 120 ? -6.093 6.572 -16.825 1.00 52.94 120 LEU A C 1
ATOM 978 O O . LEU A 1 120 ? -4.876 6.312 -16.990 1.00 52.94 120 LEU A O 1
#

Foldseek 3Di:
DDDCDPVCVVVQHDQPVNCVVPQQADPPDDDSQQSVVRVVCCNVVGSQSVVWDKDKDWPDADPVFRKTKMKIWTQRPVVRDIWIWIKIKTWDDWDFDADPPDGDTPDTDTDIDIDTDDTD